Protein AF-A0A6S9DD94-F1 (afdb_monomer)

Organism: NCBI:txid49249

Solvent-accessible surface area (backbone atoms only — not comparable to full-atom values): 6863 Å² total; per-residue (Å²): 137,84,93,79,57,69,70,64,48,32,52,50,48,39,53,52,48,50,53,51,36,59,74,68,64,50,85,82,85,87,82,56,88,81,44,74,90,39,44,67,64,49,51,51,51,28,65,68,60,72,54,77,97,65,54,45,69,42,68,48,67,49,98,85,67,55,72,44,68,72,44,43,55,67,58,52,50,51,23,60,55,50,54,71,56,56,68,70,60,47,69,76,38,74,84,63,62,25,48,62,81,72,43,43,69,57,43,64,73,77,109

Sequence (111 aa):
MIFLSFFRRQASNQSKTMTILDGKKVPFEKVDGMDPEQRDRRNELFNISGIRGNYPQFFFVDKNGKTEFFGDYEKFEIINDSSSYPADVLEANPDIETWEKVFGKVVESFS

Mean predicted aligned error: 5.57 Å

Foldseek 3Di:
DDPPDQPVVQVVLVVVVVVVCVVVVQDDDDQDLPDPVSVVVNVVVCVQVVDHPHDDWDWDQDPVRDIHTDGHSVVVVQQDVLQPDDPVVCVVPVVRRHCCNPRVVRVVVVD

Structure (mmCIF, N/CA/C/O backbone):
data_AF-A0A6S9DD94-F1
#
_entry.id   AF-A0A6S9DD94-F1
#
loop_
_atom_site.group_PDB
_atom_site.id
_atom_site.type_symbol
_atom_site.label_atom_id
_atom_site.label_alt_id
_atom_site.label_comp_id
_atom_site.label_asym_id
_atom_site.label_entity_id
_atom_site.label_seq_id
_atom_site.pdbx_PDB_ins_code
_atom_site.Cartn_x
_atom_site.Cartn_y
_atom_site.Cartn_z
_atom_site.occupancy
_atom_site.B_iso_or_equiv
_atom_site.auth_seq_id
_atom_site.auth_comp_id
_atom_site.auth_asym_id
_atom_site.auth_atom_id
_atom_site.pdbx_PDB_model_num
ATOM 1 N N . MET A 1 1 ? -14.651 9.828 -29.684 1.00 27.36 1 MET A N 1
ATOM 2 C CA . MET A 1 1 ? -14.229 8.696 -28.832 1.00 27.36 1 MET A CA 1
ATOM 3 C C . MET A 1 1 ? -13.030 9.166 -28.021 1.00 27.36 1 MET A C 1
ATOM 5 O O . MET A 1 1 ? -11.971 9.359 -28.597 1.00 27.36 1 MET A O 1
ATOM 9 N N . ILE A 1 2 ? -13.224 9.512 -26.747 1.00 23.70 2 ILE A N 1
ATOM 10 C CA . ILE A 1 2 ? -12.186 10.139 -25.912 1.00 23.70 2 ILE A CA 1
ATOM 11 C C . ILE A 1 2 ? -11.576 9.055 -25.019 1.00 23.70 2 ILE A C 1
ATOM 13 O O . ILE A 1 2 ? -12.217 8.599 -24.078 1.00 23.70 2 ILE A O 1
ATOM 17 N N . PHE A 1 3 ? -10.343 8.640 -25.318 1.00 26.58 3 PHE A N 1
ATOM 18 C CA . PHE A 1 3 ? -9.520 7.825 -24.421 1.00 26.58 3 PHE A CA 1
ATOM 19 C C . PHE A 1 3 ? -8.767 8.760 -23.464 1.00 26.58 3 PHE A C 1
ATOM 21 O O . PHE A 1 3 ? -7.666 9.218 -23.751 1.00 26.58 3 PHE A O 1
ATOM 28 N N . LEU A 1 4 ? -9.379 9.080 -22.325 1.00 40.00 4 LEU A N 1
ATOM 29 C CA . LEU A 1 4 ? -8.738 9.790 -21.215 1.00 40.00 4 LEU A CA 1
ATOM 30 C C . LEU A 1 4 ? -9.121 9.081 -19.917 1.00 40.00 4 LEU A C 1
ATOM 32 O O . LEU A 1 4 ? -10.118 9.456 -19.313 1.00 40.00 4 LEU A O 1
ATOM 36 N N . SER A 1 5 ? -8.371 8.081 -19.448 1.00 43.06 5 SER A N 1
ATOM 37 C CA . SER A 1 5 ? -8.571 7.678 -18.043 1.00 43.06 5 SER A CA 1
ATOM 38 C C . SER A 1 5 ? -7.420 6.945 -17.363 1.00 43.06 5 SER A C 1
ATOM 40 O O . SER A 1 5 ? -7.225 7.184 -16.177 1.00 43.06 5 SER A O 1
ATOM 42 N N . PHE A 1 6 ? -6.609 6.126 -18.040 1.00 51.94 6 PHE A N 1
ATOM 43 C CA . PHE A 1 6 ? -5.663 5.274 -17.298 1.00 51.94 6 PHE A CA 1
ATOM 44 C C . PHE A 1 6 ? -4.481 6.036 -16.667 1.00 51.94 6 PHE A C 1
ATOM 46 O O . PHE A 1 6 ? -4.276 5.928 -15.461 1.00 51.94 6 PHE A O 1
ATOM 53 N N . PHE A 1 7 ? -3.766 6.888 -17.412 1.00 67.94 7 PHE A N 1
ATOM 54 C CA . PHE A 1 7 ? -2.612 7.626 -16.860 1.00 67.94 7 PHE A CA 1
ATOM 55 C C . PHE A 1 7 ? -2.995 8.656 -15.790 1.00 67.94 7 PHE A C 1
ATOM 57 O O . PHE A 1 7 ? -2.340 8.754 -14.755 1.00 67.94 7 PHE A O 1
ATOM 64 N N . ARG A 1 8 ? -4.077 9.415 -16.011 1.00 79.69 8 ARG A N 1
ATOM 65 C CA . ARG A 1 8 ? -4.521 10.444 -15.054 1.00 79.69 8 ARG A CA 1
ATOM 66 C C . ARG A 1 8 ? -5.040 9.831 -13.756 1.00 7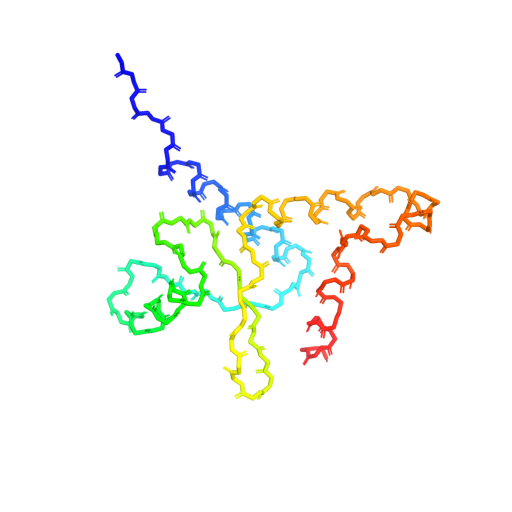9.69 8 ARG A C 1
ATOM 68 O O . ARG A 1 8 ? -4.768 10.376 -12.690 1.00 79.69 8 ARG A O 1
ATOM 75 N N . ARG A 1 9 ? -5.750 8.698 -13.838 1.00 87.12 9 ARG A N 1
ATOM 76 C CA . ARG A 1 9 ? -6.233 7.981 -12.653 1.00 87.12 9 ARG A CA 1
ATOM 77 C C . ARG A 1 9 ? -5.069 7.431 -11.838 1.00 87.12 9 ARG A C 1
ATOM 79 O O . ARG A 1 9 ? -5.024 7.688 -10.644 1.00 87.12 9 ARG A O 1
ATOM 86 N N . GLN A 1 10 ? -4.101 6.765 -12.469 1.00 87.12 10 GLN A N 1
ATOM 87 C CA . GLN A 1 10 ? -2.932 6.249 -11.747 1.00 87.12 10 GLN A CA 1
ATOM 88 C C . GLN A 1 10 ? -2.095 7.371 -11.118 1.00 87.12 10 GLN A C 1
ATOM 90 O O . GLN A 1 10 ? -1.634 7.224 -9.990 1.00 87.12 10 GLN A O 1
ATOM 95 N N . ALA A 1 11 ? -1.927 8.511 -11.797 1.00 88.06 11 ALA A N 1
ATOM 96 C CA . ALA A 1 11 ? -1.261 9.675 -11.210 1.00 88.06 11 ALA A CA 1
ATOM 97 C C . ALA A 1 11 ? -2.022 10.205 -9.982 1.00 88.06 11 ALA A C 1
ATOM 99 O O . ALA A 1 11 ? -1.426 10.408 -8.929 1.00 88.06 11 ALA A O 1
ATOM 100 N N . SER A 1 12 ? -3.347 10.358 -10.084 1.00 92.12 12 SER A N 1
ATOM 101 C CA . SER A 1 12 ? -4.184 10.799 -8.961 1.00 92.12 12 SER A CA 1
ATOM 102 C C . SER A 1 12 ? -4.143 9.821 -7.783 1.00 92.12 12 SER A C 1
ATOM 104 O O . SER A 1 12 ? -3.984 10.254 -6.643 1.00 92.12 12 SER A O 1
ATOM 106 N N . ASN A 1 13 ? -4.226 8.518 -8.050 1.00 93.38 13 ASN A N 1
ATOM 107 C CA . ASN A 1 13 ? -4.151 7.468 -7.037 1.00 93.38 13 ASN A CA 1
ATOM 108 C C . ASN A 1 13 ? -2.803 7.485 -6.306 1.00 93.38 13 ASN A C 1
ATOM 110 O O . ASN A 1 13 ? -2.766 7.389 -5.080 1.00 93.38 13 ASN A O 1
ATOM 114 N N . GLN A 1 14 ? -1.698 7.667 -7.037 1.00 90.88 14 GLN A N 1
ATOM 115 C CA . GLN A 1 14 ? -0.370 7.829 -6.444 1.00 90.88 14 GLN A CA 1
ATOM 116 C C . GLN A 1 14 ? -0.299 9.084 -5.566 1.00 90.88 14 GLN A C 1
ATOM 118 O O . GLN A 1 14 ? 0.143 8.991 -4.427 1.00 90.88 14 GLN A O 1
ATOM 123 N N . SER A 1 15 ? -0.789 10.238 -6.035 1.00 93.62 15 SER A N 1
ATOM 124 C CA . SER A 1 15 ? -0.803 11.465 -5.224 1.00 93.62 15 SER A CA 1
ATOM 125 C C . SER A 1 15 ? -1.600 11.296 -3.929 1.00 93.62 15 SER A C 1
ATOM 127 O O . SER A 1 15 ? -1.093 11.628 -2.861 1.00 93.62 15 SER A O 1
ATOM 129 N N . LYS A 1 16 ? -2.811 10.727 -4.003 1.00 94.50 16 LYS A N 1
ATOM 130 C CA . LYS A 1 16 ? -3.643 10.446 -2.821 1.00 94.50 16 LYS A CA 1
ATOM 131 C C . LYS A 1 16 ? -2.950 9.502 -1.844 1.00 94.50 16 LYS A C 1
ATOM 133 O O . LYS A 1 16 ? -2.956 9.752 -0.645 1.00 94.50 16 LYS A O 1
ATOM 138 N N . THR A 1 17 ? -2.329 8.448 -2.369 1.00 93.12 17 THR A N 1
ATOM 139 C CA . THR A 1 17 ? -1.570 7.476 -1.578 1.00 93.12 17 THR A CA 1
ATOM 140 C C . THR A 1 17 ? -0.474 8.157 -0.770 1.00 93.12 17 THR A C 1
ATOM 142 O O . THR A 1 17 ? -0.406 7.956 0.437 1.00 93.12 17 THR A O 1
ATOM 145 N N . MET A 1 18 ? 0.341 8.999 -1.414 1.00 92.75 18 MET A N 1
ATOM 146 C CA . MET 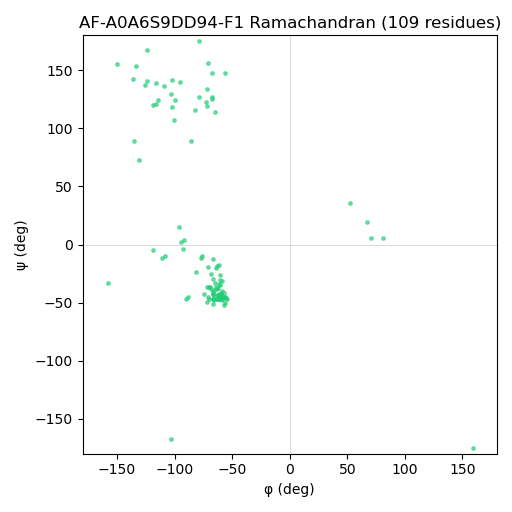A 1 18 ? 1.423 9.718 -0.734 1.00 92.75 18 MET A CA 1
ATOM 147 C C . MET A 1 18 ? 0.867 10.630 0.360 1.00 92.75 18 MET A C 1
ATOM 149 O O . MET A 1 18 ? 1.311 10.555 1.496 1.00 92.75 18 MET A O 1
ATOM 153 N N . THR A 1 19 ? -0.183 11.404 0.060 1.00 94.50 19 THR A N 1
ATOM 154 C CA . THR A 1 19 ? -0.840 12.261 1.060 1.00 94.50 19 THR A CA 1
ATOM 155 C C . THR A 1 19 ? -1.348 11.473 2.271 1.00 94.50 19 THR A C 1
ATOM 157 O O . THR A 1 19 ? -1.198 11.934 3.401 1.00 94.50 19 THR A O 1
ATOM 160 N N . ILE A 1 20 ? -1.941 10.294 2.060 1.00 92.75 20 ILE A N 1
ATOM 161 C CA . ILE A 1 20 ? -2.457 9.455 3.150 1.00 92.75 20 ILE A CA 1
ATOM 162 C C . ILE A 1 20 ? -1.309 8.850 3.967 1.00 92.75 20 ILE A C 1
ATOM 164 O O . ILE A 1 20 ? -1.350 8.917 5.194 1.00 92.75 20 ILE A O 1
ATOM 168 N N . LEU A 1 21 ? -0.288 8.285 3.313 1.00 90.88 21 LEU A N 1
ATOM 169 C CA . LEU A 1 21 ? 0.870 7.699 3.996 1.00 90.88 21 LEU A CA 1
ATOM 170 C C . LEU A 1 21 ? 1.626 8.749 4.817 1.00 90.88 21 LEU A C 1
ATOM 172 O O . LEU A 1 21 ? 1.908 8.508 5.990 1.00 90.88 21 LEU A O 1
ATOM 176 N N . ASP A 1 22 ? 1.861 9.930 4.240 1.00 90.12 22 ASP A N 1
ATOM 177 C CA . ASP A 1 22 ? 2.505 11.059 4.915 1.00 90.12 22 ASP A CA 1
ATOM 178 C C . ASP A 1 22 ? 1.659 11.550 6.099 1.00 90.12 22 ASP A C 1
ATOM 180 O O . ASP A 1 22 ? 2.162 11.711 7.212 1.00 90.12 22 ASP A O 1
ATOM 184 N N . GLY A 1 23 ? 0.349 11.735 5.893 1.00 91.00 23 GLY A N 1
ATOM 185 C CA . GLY A 1 23 ? -0.579 12.178 6.937 1.00 91.00 23 GLY A CA 1
ATOM 186 C C . GLY A 1 23 ? -0.676 11.203 8.113 1.00 91.00 23 GLY A C 1
ATOM 187 O O . GLY A 1 23 ? -0.811 11.630 9.260 1.00 91.00 23 GLY A O 1
ATOM 188 N N . LYS A 1 24 ? -0.551 9.899 7.842 1.00 88.50 24 LYS A N 1
ATOM 189 C CA . LYS A 1 24 ? -0.543 8.831 8.853 1.00 88.50 24 LYS A CA 1
ATOM 190 C C . LYS A 1 24 ? 0.860 8.461 9.342 1.00 88.50 24 LYS A C 1
ATOM 192 O O . LYS A 1 24 ? 0.982 7.556 10.163 1.00 88.50 24 LYS A O 1
ATOM 197 N N . LYS A 1 25 ? 1.899 9.166 8.877 1.00 88.06 25 LYS A N 1
ATOM 198 C CA . LYS A 1 25 ? 3.310 8.959 9.242 1.00 88.06 25 LYS A CA 1
ATOM 199 C C . LYS A 1 25 ? 3.779 7.512 9.065 1.00 88.06 25 LYS A C 1
ATOM 201 O O . LYS A 1 25 ? 4.569 7.011 9.862 1.00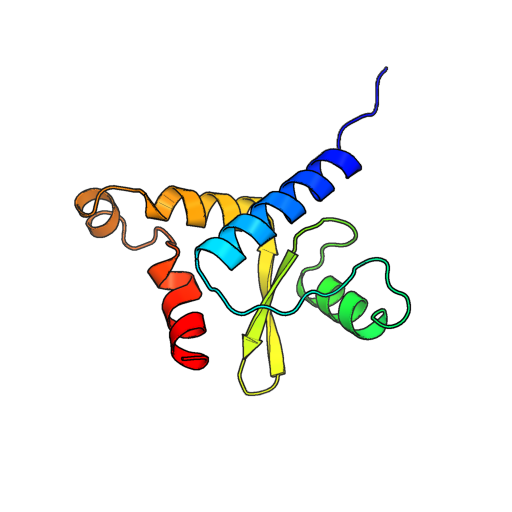 88.06 25 LYS A O 1
ATOM 206 N N . VAL A 1 26 ? 3.286 6.832 8.033 1.00 86.06 26 VAL A N 1
ATOM 207 C CA . VAL A 1 26 ? 3.763 5.487 7.709 1.00 86.06 26 VAL A CA 1
ATOM 208 C C . VAL A 1 26 ? 5.098 5.615 6.979 1.00 86.06 26 VAL A C 1
ATOM 210 O O . VAL A 1 26 ? 5.165 6.347 5.996 1.00 86.06 26 VAL A O 1
ATOM 213 N N . PRO A 1 27 ? 6.168 4.941 7.429 1.00 85.19 27 PRO A N 1
ATOM 214 C CA . PRO A 1 27 ? 7.429 4.912 6.702 1.00 85.19 27 PRO A CA 1
ATOM 215 C C . PRO A 1 27 ? 7.284 4.055 5.440 1.00 85.19 27 PRO A C 1
ATOM 217 O O . PRO A 1 27 ? 6.742 2.950 5.486 1.00 85.19 27 PRO A O 1
ATOM 220 N N . PHE A 1 28 ? 7.776 4.550 4.306 1.00 88.81 28 PHE A N 1
ATOM 221 C CA . PHE A 1 28 ? 7.770 3.809 3.047 1.00 88.81 28 PHE A CA 1
ATOM 222 C C . PHE A 1 28 ? 8.951 4.196 2.156 1.00 88.81 28 PHE A C 1
ATOM 224 O O . PHE A 1 28 ? 9.478 5.306 2.224 1.00 88.81 28 PHE A O 1
ATOM 231 N N . GLU A 1 29 ? 9.328 3.272 1.277 1.00 90.12 29 GLU A N 1
ATOM 232 C CA . GLU A 1 29 ? 10.244 3.513 0.166 1.00 90.12 29 GLU A CA 1
ATOM 233 C C . GLU A 1 29 ? 9.441 3.637 -1.134 1.00 90.12 29 GLU A C 1
ATOM 235 O O . GLU A 1 29 ? 8.457 2.923 -1.344 1.00 90.12 29 GLU A O 1
ATOM 240 N N . LYS A 1 30 ? 9.852 4.549 -2.021 1.00 91.44 30 LYS A N 1
ATOM 241 C CA . LYS A 1 30 ? 9.246 4.696 -3.349 1.00 91.44 30 LYS A CA 1
ATOM 242 C C . LYS A 1 30 ? 10.107 3.996 -4.385 1.00 91.44 30 LYS A C 1
ATOM 244 O O . LYS A 1 30 ? 11.262 4.370 -4.555 1.00 91.44 30 LYS A O 1
ATOM 249 N N . VAL A 1 31 ? 9.498 3.074 -5.124 1.00 89.81 31 VAL A N 1
ATOM 250 C CA . VAL A 1 31 ? 10.106 2.472 -6.311 1.00 89.81 31 VAL A CA 1
ATOM 251 C C . VAL A 1 31 ? 9.499 3.105 -7.560 1.00 89.81 31 VAL A C 1
ATOM 253 O O . VAL A 1 31 ? 8.289 3.007 -7.775 1.00 89.81 31 VAL A O 1
ATOM 256 N N . ASP A 1 32 ? 10.318 3.767 -8.379 1.00 85.12 32 ASP A N 1
ATOM 257 C CA . ASP A 1 32 ? 9.856 4.392 -9.619 1.00 85.12 32 ASP A CA 1
ATOM 258 C C . ASP A 1 32 ? 9.777 3.352 -10.748 1.00 85.12 32 ASP A C 1
ATOM 260 O O . ASP A 1 32 ? 10.762 2.773 -11.219 1.00 85.12 32 ASP A O 1
ATOM 264 N N . GLY A 1 33 ? 8.546 3.127 -11.205 1.00 80.75 33 GLY A N 1
ATOM 265 C CA . GLY A 1 33 ? 8.212 2.214 -12.286 1.00 80.75 33 GLY A CA 1
ATOM 266 C C . GLY A 1 33 ? 8.841 2.551 -13.646 1.00 80.75 33 GLY A C 1
ATOM 267 O O . GLY A 1 33 ? 8.886 1.688 -14.524 1.00 80.75 33 GLY A O 1
ATOM 268 N N . MET A 1 34 ? 9.310 3.784 -13.832 1.00 81.75 34 MET A N 1
ATOM 269 C CA . MET A 1 34 ? 9.878 4.299 -15.081 1.00 81.75 34 MET A CA 1
ATOM 270 C C . MET A 1 34 ? 11.383 4.556 -14.997 1.00 81.75 34 MET A C 1
ATOM 272 O O . MET A 1 34 ? 12.016 4.729 -16.038 1.00 81.75 34 MET A O 1
ATOM 276 N N . ASP A 1 35 ? 11.963 4.529 -13.798 1.00 81.69 35 ASP A N 1
ATOM 277 C CA . ASP A 1 35 ? 13.393 4.731 -13.589 1.00 81.69 35 ASP A CA 1
ATOM 278 C C . ASP A 1 35 ? 14.197 3.503 -14.076 1.00 81.69 35 ASP A C 1
ATOM 280 O O . ASP A 1 35 ? 13.990 2.379 -13.589 1.00 81.69 35 ASP A O 1
ATOM 284 N N . PRO A 1 36 ? 15.100 3.658 -15.064 1.00 85.62 36 PRO A N 1
ATOM 285 C CA . PRO A 1 36 ? 15.951 2.570 -15.532 1.00 85.62 36 PRO A CA 1
ATOM 286 C C . PRO A 1 36 ? 16.874 2.003 -14.449 1.00 85.62 36 PRO A C 1
ATOM 288 O O . PRO A 1 36 ? 17.158 0.805 -14.493 1.00 85.62 36 PRO A O 1
ATOM 291 N N . GLU A 1 37 ? 17.309 2.814 -13.480 1.00 91.81 37 GLU A N 1
ATOM 292 C CA . GLU A 1 37 ? 18.209 2.379 -12.401 1.00 91.81 37 GLU A CA 1
ATOM 293 C C . GLU A 1 37 ? 17.512 1.409 -11.438 1.00 91.81 37 GLU A C 1
ATOM 295 O O . GLU A 1 37 ? 18.141 0.526 -10.861 1.00 91.81 37 GLU A O 1
ATOM 300 N N . GLN A 1 38 ? 16.184 1.484 -11.352 1.00 87.38 38 GLN A N 1
ATOM 301 C CA . GLN A 1 38 ? 15.361 0.625 -10.498 1.00 87.38 38 GLN A CA 1
ATOM 302 C C . GLN A 1 38 ? 14.780 -0.580 -11.242 1.00 87.38 38 GLN A C 1
ATOM 304 O O . GLN A 1 38 ? 13.852 -1.236 -10.761 1.00 87.38 38 GLN A O 1
ATOM 309 N N . ARG A 1 39 ? 15.300 -0.892 -12.436 1.00 89.31 39 ARG A N 1
ATOM 310 C CA . ARG A 1 39 ? 14.742 -1.942 -13.296 1.00 89.31 39 ARG A CA 1
ATOM 311 C C . ARG A 1 39 ? 14.659 -3.298 -12.627 1.00 89.31 39 ARG A C 1
ATOM 313 O O . ARG A 1 39 ? 13.634 -3.964 -12.766 1.00 89.31 39 ARG A O 1
ATOM 320 N N . ASP A 1 40 ? 15.712 -3.701 -11.935 1.00 94.06 40 ASP A N 1
ATOM 321 C CA . ASP A 1 40 ? 15.784 -5.045 -11.372 1.00 94.06 40 ASP A CA 1
ATOM 322 C C . ASP A 1 40 ? 14.805 -5.181 -10.200 1.00 94.06 40 ASP A C 1
ATOM 324 O O . ASP A 1 40 ? 13.991 -6.106 -10.197 1.00 94.06 40 ASP A O 1
ATOM 328 N N . ARG A 1 41 ? 14.763 -4.183 -9.303 1.00 91.69 41 ARG A N 1
ATOM 329 C CA . ARG A 1 41 ? 13.785 -4.128 -8.208 1.00 91.69 41 ARG A CA 1
ATOM 330 C C . ARG A 1 41 ? 12.350 -4.060 -8.730 1.00 91.69 41 ARG A C 1
ATOM 332 O O . ARG A 1 41 ? 11.508 -4.840 -8.305 1.00 91.69 41 ARG A O 1
ATOM 339 N N . ARG A 1 42 ? 12.053 -3.197 -9.705 1.00 90.06 42 ARG A N 1
ATOM 340 C CA . ARG A 1 42 ? 10.724 -3.132 -10.337 1.00 90.06 42 ARG A CA 1
ATOM 341 C C . ARG A 1 42 ? 10.303 -4.475 -10.935 1.00 90.06 42 ARG A C 1
ATOM 343 O O . ARG A 1 42 ? 9.155 -4.882 -10.777 1.00 90.06 42 ARG A O 1
ATOM 350 N N . ASN A 1 43 ? 11.200 -5.145 -11.657 1.00 92.31 43 ASN A N 1
ATOM 351 C CA . ASN A 1 43 ? 10.892 -6.424 -12.293 1.00 92.31 43 ASN A CA 1
ATOM 352 C C . ASN A 1 43 ? 10.624 -7.518 -11.256 1.00 92.31 43 ASN A C 1
ATOM 354 O O . ASN A 1 43 ? 9.711 -8.316 -11.451 1.00 92.31 43 ASN A O 1
ATOM 358 N N . GLU A 1 44 ? 11.379 -7.537 -10.156 1.00 94.12 44 GLU A N 1
ATOM 359 C CA . GLU A 1 44 ? 11.108 -8.401 -9.007 1.00 94.12 44 GLU A CA 1
ATOM 360 C C . GLU A 1 44 ? 9.694 -8.155 -8.462 1.00 94.12 44 GLU A C 1
ATOM 362 O O . GLU A 1 44 ? 8.899 -9.090 -8.387 1.00 94.12 44 GLU A O 1
ATOM 367 N N . LEU A 1 45 ? 9.338 -6.897 -8.184 1.00 93.12 45 LEU A N 1
ATOM 368 C CA . LEU A 1 45 ? 8.017 -6.528 -7.665 1.00 93.12 45 LEU A CA 1
ATOM 369 C C . LEU A 1 45 ? 6.876 -6.932 -8.610 1.00 93.12 45 LEU A C 1
ATOM 371 O O . LEU A 1 45 ? 5.874 -7.485 -8.162 1.00 93.12 45 LEU A O 1
ATOM 375 N N . PHE A 1 46 ? 7.041 -6.739 -9.921 1.00 92.62 46 PHE A N 1
ATOM 376 C CA . PHE A 1 46 ? 6.068 -7.200 -10.918 1.00 92.62 46 PHE A CA 1
ATOM 377 C C . PHE A 1 46 ? 5.940 -8.718 -10.990 1.00 92.62 46 PHE A C 1
ATOM 379 O O . PHE A 1 46 ? 4.861 -9.219 -11.300 1.00 92.62 46 PHE A O 1
ATOM 386 N N . ASN A 1 47 ? 7.023 -9.455 -10.748 1.00 95.81 47 ASN A N 1
ATOM 387 C CA . ASN A 1 47 ? 6.962 -10.910 -10.694 1.00 95.81 47 ASN A CA 1
ATOM 388 C C . ASN A 1 47 ? 6.243 -11.380 -9.421 1.00 95.81 47 ASN A C 1
ATOM 390 O O . ASN A 1 47 ? 5.484 -12.341 -9.492 1.00 95.81 47 ASN A O 1
ATOM 394 N N . ILE A 1 48 ? 6.438 -10.689 -8.291 1.00 94.81 48 ILE A N 1
ATOM 395 C CA . ILE A 1 48 ? 5.752 -10.984 -7.024 1.00 94.81 48 ILE A CA 1
ATOM 396 C C . ILE A 1 48 ? 4.248 -10.698 -7.137 1.00 94.81 48 ILE A C 1
ATOM 398 O O . ILE A 1 48 ? 3.442 -11.530 -6.729 1.00 94.81 48 ILE A O 1
ATOM 402 N N . SER A 1 49 ? 3.849 -9.547 -7.688 1.00 94.31 49 SER A N 1
ATOM 403 C CA . SER A 1 49 ? 2.428 -9.178 -7.796 1.00 94.31 49 SER A CA 1
ATOM 404 C C . SER A 1 49 ? 1.709 -9.822 -8.980 1.00 94.31 49 SER A C 1
ATOM 406 O O . SER A 1 49 ? 0.484 -9.919 -8.981 1.00 94.31 49 SER A O 1
ATOM 408 N N . GLY A 1 50 ? 2.447 -10.208 -10.025 1.00 95.25 50 GLY A N 1
ATOM 409 C CA . GLY A 1 50 ? 1.886 -10.613 -11.314 1.00 95.25 50 GLY A CA 1
ATOM 410 C C . GLY A 1 50 ? 1.284 -9.456 -12.125 1.00 95.25 50 GLY A C 1
ATOM 411 O O . GLY A 1 50 ? 0.706 -9.691 -13.187 1.00 95.25 50 GLY A O 1
ATOM 412 N N . ILE A 1 51 ? 1.414 -8.205 -11.665 1.00 90.88 51 ILE A N 1
ATOM 413 C CA . ILE A 1 51 ? 0.751 -7.029 -12.244 1.00 90.88 51 ILE A CA 1
ATOM 414 C C . ILE A 1 51 ? 1.798 -6.064 -12.802 1.00 90.88 51 ILE A C 1
ATOM 416 O O . ILE A 1 51 ? 2.624 -5.520 -12.072 1.00 90.88 51 ILE A O 1
ATOM 420 N N . ARG A 1 52 ? 1.725 -5.773 -14.106 1.00 89.69 52 ARG A N 1
ATOM 421 C CA . ARG A 1 52 ? 2.630 -4.835 -14.795 1.00 89.69 52 ARG A CA 1
ATOM 422 C C . ARG A 1 52 ? 1.911 -3.550 -15.188 1.00 89.69 52 ARG A C 1
ATOM 424 O O . ARG A 1 52 ? 0.813 -3.599 -15.732 1.00 89.69 52 ARG A O 1
ATOM 431 N N . GLY A 1 53 ? 2.558 -2.404 -14.972 1.00 83.69 53 GLY A N 1
ATOM 432 C CA . GLY A 1 53 ? 2.078 -1.104 -15.470 1.00 83.69 53 GLY A CA 1
ATOM 433 C C . GLY A 1 53 ? 0.778 -0.594 -14.832 1.00 83.69 53 GLY A C 1
ATOM 434 O O . GLY A 1 53 ? 0.109 0.268 -15.406 1.00 83.69 53 GLY A O 1
ATOM 435 N N . ASN A 1 54 ? 0.414 -1.120 -13.662 1.00 86.81 54 ASN A N 1
ATOM 436 C CA . ASN A 1 54 ? -0.669 -0.603 -12.833 1.00 86.81 54 ASN A CA 1
ATOM 437 C C . ASN A 1 54 ? -0.071 -0.068 -11.535 1.00 86.81 54 ASN A C 1
ATOM 439 O O . ASN A 1 54 ? 0.643 -0.807 -10.861 1.00 86.81 54 ASN A O 1
ATOM 443 N N . TYR A 1 55 ? -0.333 1.192 -11.212 1.00 89.44 55 TYR A N 1
ATOM 444 C CA . TYR A 1 55 ? 0.203 1.874 -10.042 1.00 89.44 55 TYR A CA 1
ATOM 445 C C . TYR A 1 55 ? -0.905 2.631 -9.295 1.00 89.44 55 TYR A C 1
ATOM 447 O O . TYR A 1 55 ? -1.858 3.113 -9.920 1.00 89.44 55 TYR A O 1
ATOM 455 N N . PRO A 1 56 ? -0.749 2.841 -7.978 1.00 93.50 56 PRO A N 1
ATOM 456 C CA . PRO A 1 56 ? 0.297 2.282 -7.117 1.00 93.50 56 PRO A CA 1
ATOM 457 C C . PRO A 1 56 ? 0.132 0.773 -6.871 1.00 93.50 56 PRO A C 1
ATOM 459 O O . PRO A 1 56 ? -0.966 0.228 -6.971 1.00 93.50 56 PRO A O 1
ATOM 462 N N . GLN A 1 57 ? 1.246 0.121 -6.537 1.00 94.06 57 GLN A N 1
ATOM 463 C CA . GLN A 1 57 ? 1.291 -1.223 -5.963 1.00 94.06 57 GLN A CA 1
ATOM 464 C C . GLN A 1 57 ? 2.054 -1.149 -4.649 1.00 94.06 57 GLN A C 1
ATOM 466 O O . GLN A 1 57 ? 3.052 -0.433 -4.551 1.00 94.06 57 GLN A O 1
ATOM 471 N N . PHE A 1 58 ? 1.584 -1.894 -3.662 1.00 94.31 58 PHE A N 1
ATOM 472 C CA . PHE A 1 58 ? 2.115 -1.870 -2.314 1.00 94.31 58 PHE A CA 1
ATOM 473 C C . PHE A 1 58 ? 2.717 -3.219 -1.965 1.00 94.31 58 PHE A C 1
ATOM 475 O O . PHE A 1 58 ? 2.147 -4.272 -2.260 1.00 94.31 58 PHE A O 1
ATOM 482 N N . PHE A 1 59 ? 3.861 -3.169 -1.298 1.00 93.81 59 PHE A N 1
ATOM 483 C CA . PHE A 1 59 ? 4.595 -4.344 -0.871 1.00 93.81 59 PHE A CA 1
ATOM 484 C C . PHE A 1 59 ? 5.071 -4.141 0.557 1.00 93.81 59 PHE A C 1
ATOM 486 O O . PHE A 1 59 ? 5.482 -3.039 0.924 1.00 93.81 59 PHE A O 1
ATOM 493 N N . PHE A 1 60 ? 5.044 -5.212 1.340 1.00 90.75 60 PHE A N 1
ATOM 494 C CA . PHE A 1 60 ? 5.737 -5.253 2.616 1.00 90.75 60 PHE A CA 1
ATOM 495 C C . PHE A 1 60 ? 7.099 -5.895 2.430 1.00 90.75 60 PHE A C 1
ATOM 497 O O . PHE A 1 60 ? 7.243 -6.867 1.690 1.00 90.75 60 PHE A O 1
ATOM 504 N N . VAL A 1 61 ? 8.092 -5.334 3.111 1.00 88.06 61 VAL A N 1
ATOM 505 C CA . VAL A 1 61 ? 9.438 -5.889 3.188 1.00 88.06 61 VAL A CA 1
ATOM 506 C C . VAL A 1 61 ? 9.703 -6.196 4.652 1.00 88.06 61 VAL A C 1
ATOM 508 O O . VAL A 1 61 ? 9.613 -5.306 5.498 1.00 88.06 61 VAL A O 1
ATOM 511 N N . ASP A 1 62 ? 9.965 -7.462 4.965 1.00 84.12 62 ASP A N 1
ATOM 512 C CA . ASP A 1 62 ? 10.301 -7.862 6.328 1.00 84.12 62 ASP A CA 1
ATOM 513 C C . ASP A 1 62 ? 11.769 -7.541 6.675 1.00 84.12 62 ASP A C 1
ATOM 515 O O . ASP A 1 62 ? 12.568 -7.118 5.837 1.00 84.12 62 ASP A O 1
ATOM 519 N N . LYS A 1 63 ? 12.152 -7.777 7.935 1.00 82.06 63 LYS A N 1
ATOM 520 C CA . LYS A 1 63 ? 13.524 -7.536 8.423 1.00 82.06 63 LYS A CA 1
ATOM 521 C C . LYS A 1 63 ? 14.593 -8.395 7.732 1.00 82.06 63 LYS A C 1
ATOM 523 O O . LYS A 1 63 ? 15.770 -8.064 7.817 1.00 82.06 63 LYS A O 1
ATOM 528 N N . ASN A 1 64 ? 14.201 -9.485 7.076 1.00 85.38 64 ASN A N 1
ATOM 529 C CA . ASN A 1 64 ? 15.089 -10.378 6.333 1.00 85.38 64 ASN A CA 1
ATOM 530 C C . ASN A 1 64 ? 15.151 -10.018 4.837 1.00 85.38 64 ASN A C 1
ATOM 532 O O . ASN A 1 64 ? 15.803 -10.724 4.068 1.00 85.38 64 ASN A O 1
ATOM 536 N N . GLY A 1 65 ? 14.464 -8.952 4.412 1.00 83.00 65 GLY A N 1
ATOM 537 C CA . GLY A 1 65 ? 14.372 -8.534 3.015 1.00 83.00 65 GLY A CA 1
ATOM 538 C C . GLY A 1 65 ? 13.336 -9.308 2.195 1.00 83.00 65 GLY A C 1
ATOM 539 O O . GLY A 1 65 ? 13.237 -9.093 0.985 1.00 83.00 65 GLY A O 1
ATOM 540 N N . LYS A 1 66 ? 12.539 -10.192 2.812 1.00 89.12 66 LYS A N 1
ATOM 541 C CA . LYS A 1 66 ? 11.464 -10.894 2.107 1.00 89.12 66 LYS A CA 1
ATOM 542 C C . LYS A 1 66 ? 10.399 -9.882 1.711 1.00 89.12 66 LYS A C 1
ATOM 544 O O . LYS A 1 66 ? 9.873 -9.162 2.557 1.00 89.12 66 LYS A O 1
ATOM 549 N N . THR A 1 67 ? 10.086 -9.850 0.421 1.00 90.94 67 THR A N 1
ATOM 550 C CA . THR A 1 67 ? 9.091 -8.940 -0.144 1.00 90.94 67 THR A CA 1
ATOM 551 C C . THR A 1 67 ? 7.794 -9.688 -0.435 1.00 90.94 67 THR A C 1
ATOM 553 O O . THR A 1 67 ? 7.809 -10.725 -1.096 1.00 90.94 67 THR A O 1
ATOM 556 N N . GLU A 1 68 ? 6.671 -9.156 0.039 1.00 91.75 68 GLU A N 1
ATOM 557 C CA . GLU A 1 68 ? 5.334 -9.713 -0.177 1.00 91.75 68 GLU A CA 1
ATOM 558 C C . GLU A 1 68 ? 4.407 -8.657 -0.776 1.00 91.75 68 GLU A C 1
ATOM 560 O O . GLU A 1 68 ? 4.415 -7.49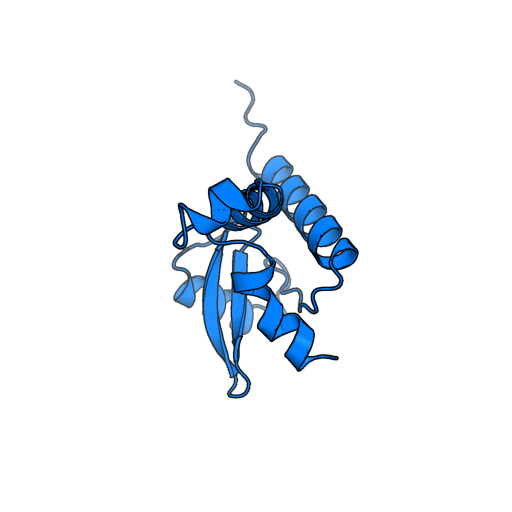6 -0.363 1.00 91.75 68 GLU A O 1
ATOM 565 N N . PHE A 1 69 ? 3.603 -9.053 -1.765 1.00 93.25 69 PHE A N 1
ATOM 566 C CA . PHE A 1 69 ? 2.608 -8.163 -2.352 1.00 93.25 69 PHE A CA 1
ATOM 567 C C . PHE A 1 69 ? 1.447 -7.959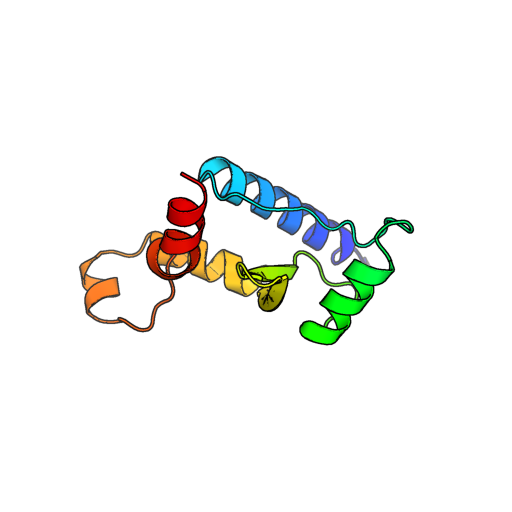 -1.380 1.00 93.25 69 PHE A C 1
ATOM 569 O O . PHE A 1 69 ? 0.794 -8.916 -0.969 1.00 93.25 69 PHE A O 1
ATOM 576 N N . PHE A 1 70 ? 1.188 -6.701 -1.029 1.00 93.00 70 PHE A N 1
ATOM 577 C CA . PHE A 1 70 ? 0.097 -6.337 -0.134 1.00 93.00 70 PHE A CA 1
ATOM 578 C C . PHE A 1 70 ? -1.209 -6.104 -0.898 1.00 93.00 70 PHE A C 1
ATOM 580 O O . PHE A 1 70 ? -2.264 -6.580 -0.466 1.00 93.00 70 PHE A O 1
ATOM 587 N N . GLY A 1 71 ? -1.136 -5.375 -2.016 1.00 92.62 71 GLY A N 1
ATOM 588 C CA . GLY A 1 71 ? -2.291 -5.011 -2.832 1.00 92.62 71 GLY A CA 1
ATOM 589 C C . GLY A 1 71 ? -2.050 -3.797 -3.726 1.00 92.62 71 GLY A C 1
ATOM 590 O O . GLY A 1 71 ? -0.946 -3.254 -3.803 1.00 92.62 71 GLY A O 1
ATOM 591 N N . ASP A 1 72 ? -3.105 -3.371 -4.408 1.00 93.75 72 ASP A N 1
ATOM 592 C CA . ASP A 1 72 ? -3.133 -2.165 -5.229 1.00 93.75 72 ASP A CA 1
ATOM 593 C C . ASP A 1 72 ? -3.870 -1.013 -4.519 1.00 93.75 72 ASP A C 1
ATOM 595 O O . ASP A 1 72 ? -4.130 -1.048 -3.313 1.00 93.75 72 ASP A O 1
ATOM 599 N N . TYR A 1 73 ? -4.186 0.039 -5.275 1.00 93.50 73 TYR A N 1
ATOM 600 C CA . TYR A 1 73 ? -4.905 1.198 -4.755 1.00 93.50 73 TYR A CA 1
ATOM 601 C C . TYR A 1 73 ? -6.302 0.878 -4.210 1.00 93.50 73 TYR A C 1
ATOM 603 O O . TYR A 1 73 ? -6.710 1.511 -3.244 1.00 93.50 73 TYR A O 1
ATOM 611 N N . GLU A 1 74 ? -7.039 -0.065 -4.801 1.00 93.94 74 GLU A N 1
ATOM 612 C CA . GLU A 1 74 ? -8.408 -0.360 -4.363 1.00 93.94 74 GLU A CA 1
ATOM 613 C C . GLU A 1 74 ? -8.397 -0.953 -2.956 1.00 93.94 74 GLU A C 1
ATOM 615 O O . GLU A 1 74 ? -9.097 -0.463 -2.070 1.00 93.94 74 GLU A O 1
ATOM 620 N N . LYS A 1 75 ? -7.511 -1.925 -2.711 1.00 94.00 75 LYS A N 1
ATOM 621 C CA . LYS A 1 75 ? -7.319 -2.471 -1.363 1.00 94.00 75 LYS A CA 1
ATOM 622 C C . LYS A 1 75 ? -6.889 -1.388 -0.368 1.00 94.00 75 LYS A C 1
ATOM 624 O O . LYS A 1 75 ? -7.401 -1.333 0.748 1.00 94.00 75 LYS A O 1
ATOM 629 N N . PHE A 1 76 ? -5.959 -0.519 -0.766 1.00 93.88 76 PHE A N 1
ATOM 630 C CA . PHE A 1 76 ? -5.488 0.580 0.078 1.00 93.88 76 PHE A CA 1
ATOM 631 C C . PHE A 1 76 ? -6.615 1.553 0.462 1.00 93.88 76 PHE A C 1
ATOM 633 O O . PHE A 1 76 ? -6.720 1.942 1.625 1.00 93.88 76 PHE A O 1
ATOM 640 N N . GLU A 1 77 ? -7.466 1.922 -0.497 1.00 94.25 77 GLU A N 1
ATOM 641 C CA . GLU A 1 77 ? -8.604 2.822 -0.285 1.00 94.25 77 GLU A CA 1
ATOM 642 C C . GLU A 1 77 ? -9.650 2.185 0.639 1.00 94.25 77 GLU A C 1
ATOM 644 O O . GLU A 1 77 ? -10.040 2.811 1.621 1.00 94.25 77 GLU A O 1
ATOM 649 N N . ILE A 1 78 ? -9.993 0.908 0.424 1.00 94.38 78 ILE A N 1
ATOM 650 C CA . ILE A 1 78 ? -10.906 0.155 1.300 1.00 94.38 78 ILE A CA 1
ATOM 651 C C . ILE A 1 78 ? -10.419 0.170 2.752 1.00 94.38 78 ILE A C 1
ATOM 653 O O . ILE A 1 78 ? -11.207 0.428 3.657 1.00 94.38 78 ILE A O 1
ATOM 657 N N . ILE A 1 79 ? -9.127 -0.071 2.986 1.00 94.12 79 ILE A N 1
ATOM 658 C CA . ILE A 1 79 ? -8.548 -0.110 4.338 1.00 94.12 79 ILE A CA 1
ATOM 659 C C . ILE A 1 79 ? -8.502 1.281 4.969 1.00 94.12 79 ILE A C 1
ATOM 661 O O . ILE A 1 79 ? -8.689 1.439 6.180 1.00 94.12 79 ILE A O 1
ATOM 665 N N . ASN A 1 80 ? -8.238 2.313 4.168 1.00 93.25 80 ASN A N 1
ATOM 666 C CA . ASN A 1 80 ? -8.301 3.682 4.652 1.00 93.25 80 ASN A CA 1
ATOM 667 C C . ASN A 1 80 ? -9.726 4.056 5.085 1.00 93.25 80 ASN A C 1
ATOM 669 O O . ASN A 1 80 ? -9.890 4.642 6.156 1.00 93.25 80 ASN A O 1
ATOM 673 N N . ASP A 1 81 ? -10.729 3.679 4.297 1.00 92.81 81 ASP A N 1
ATOM 674 C CA . ASP A 1 81 ? -12.129 4.016 4.544 1.00 92.81 81 ASP A CA 1
ATOM 675 C C . ASP A 1 81 ? -12.726 3.191 5.689 1.00 92.81 81 ASP A C 1
ATOM 677 O O . ASP A 1 81 ? -13.380 3.747 6.574 1.00 92.81 81 ASP A O 1
ATOM 681 N N . SER A 1 82 ? -12.439 1.889 5.747 1.00 92.19 82 SER A N 1
ATOM 682 C CA . SER A 1 82 ? -12.893 0.994 6.822 1.00 92.19 82 SER A CA 1
ATOM 683 C C . SER A 1 82 ? -12.388 1.420 8.201 1.00 92.19 82 SER A C 1
ATOM 685 O O . SER A 1 82 ? -13.035 1.173 9.216 1.00 92.19 82 SER A O 1
ATOM 687 N N . SER A 1 83 ? -11.254 2.123 8.250 1.00 90.19 83 SER A N 1
ATOM 688 C CA . SER A 1 83 ? -10.692 2.668 9.490 1.00 90.19 83 SER A CA 1
ATOM 689 C C . SER A 1 83 ? -11.549 3.774 10.112 1.00 90.19 83 SER A C 1
ATOM 691 O O . SER A 1 83 ? -11.296 4.163 11.248 1.00 90.19 83 SER A O 1
ATOM 693 N N . SER A 1 84 ? -12.536 4.296 9.379 1.00 91.38 84 SER A N 1
ATOM 694 C CA . SER A 1 84 ? -13.507 5.272 9.882 1.00 91.38 84 SER A CA 1
ATOM 695 C C . SER A 1 84 ? -14.793 4.638 10.420 1.00 91.38 84 SER A C 1
ATOM 697 O O . SER A 1 84 ? -15.663 5.354 10.917 1.00 91.38 84 SER A O 1
ATOM 699 N N . TYR A 1 85 ? -14.940 3.312 10.316 1.00 92.50 85 TYR A N 1
ATOM 700 C CA . TYR A 1 85 ? -16.143 2.634 10.783 1.00 92.50 85 TYR A CA 1
ATOM 701 C C . TYR A 1 85 ? -16.275 2.698 12.312 1.00 92.50 85 TYR A C 1
ATOM 703 O O . TYR A 1 85 ? -15.266 2.691 13.023 1.00 92.50 85 TYR A O 1
ATOM 711 N N . PRO A 1 86 ? -17.516 2.744 12.834 1.00 94.19 86 PRO A N 1
ATOM 712 C CA . PRO A 1 86 ? -17.773 2.692 14.268 1.00 94.19 86 PRO A CA 1
ATOM 713 C C . PRO A 1 86 ? -17.173 1.450 14.941 1.00 94.19 86 PRO A C 1
ATOM 715 O O . PRO A 1 86 ? -17.103 0.374 14.342 1.00 94.19 86 PRO A O 1
ATOM 718 N N . ALA A 1 87 ? -16.759 1.591 16.204 1.00 92.19 87 ALA A N 1
ATOM 719 C CA . ALA A 1 87 ? -16.101 0.520 16.952 1.00 92.19 87 ALA A CA 1
ATOM 720 C C . ALA A 1 87 ? -16.972 -0.741 17.075 1.00 92.19 87 ALA A C 1
ATOM 722 O O . ALA A 1 87 ? -16.472 -1.841 16.876 1.00 92.19 87 ALA A O 1
ATOM 723 N N . ASP A 1 88 ? -18.277 -0.587 17.302 1.00 94.81 88 ASP A N 1
ATOM 724 C CA . ASP A 1 88 ? -19.242 -1.689 17.374 1.00 94.81 88 ASP A CA 1
ATOM 725 C C . ASP A 1 88 ? -19.342 -2.468 16.053 1.00 94.81 88 ASP A C 1
ATOM 727 O O . ASP A 1 88 ? -19.425 -3.697 16.052 1.00 94.81 88 ASP A O 1
ATOM 731 N N . VAL A 1 89 ? -19.252 -1.774 14.913 1.00 93.69 89 VAL A N 1
ATOM 732 C CA . VAL A 1 89 ? -19.206 -2.414 13.589 1.00 93.69 89 VAL A CA 1
ATOM 733 C C . VAL A 1 89 ? -17.911 -3.206 13.415 1.00 93.69 89 VAL A C 1
ATOM 735 O O . VAL A 1 89 ? -17.949 -4.328 12.911 1.00 93.69 89 VAL A O 1
ATOM 738 N N . LEU A 1 90 ? -16.771 -2.657 13.837 1.00 93.31 90 LEU A N 1
ATOM 739 C CA . LEU A 1 90 ? -15.475 -3.337 13.743 1.00 93.31 90 LEU A CA 1
ATOM 740 C C . LEU A 1 90 ? -15.371 -4.537 14.697 1.00 93.31 90 LEU A C 1
ATOM 742 O O . LEU A 1 90 ? -14.787 -5.556 14.331 1.00 93.31 90 LEU A O 1
ATOM 746 N N . GLU A 1 91 ? -15.957 -4.440 15.891 1.00 92.38 91 GLU A N 1
ATOM 747 C CA . GLU A 1 91 ? -16.040 -5.532 16.866 1.00 92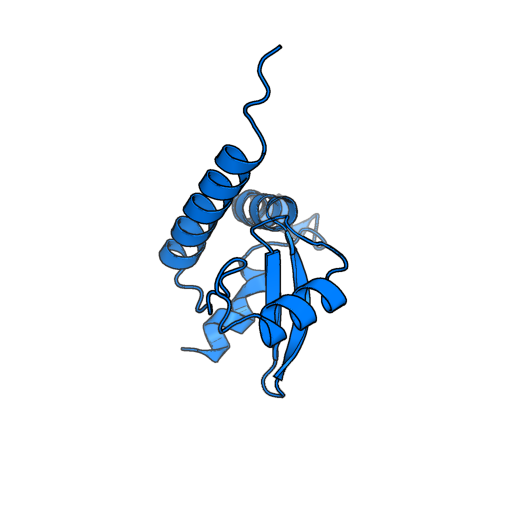.38 91 GLU A CA 1
ATOM 748 C C . GLU A 1 91 ? -16.924 -6.676 16.358 1.00 92.38 91 GLU A C 1
ATOM 750 O O . GLU A 1 91 ? -16.559 -7.845 16.487 1.00 92.38 91 GLU A O 1
ATOM 755 N N . ALA A 1 92 ? -18.055 -6.353 15.722 1.00 95.38 92 ALA A N 1
ATOM 756 C CA . ALA A 1 92 ? -18.940 -7.346 15.119 1.00 95.38 92 ALA A CA 1
ATOM 757 C C . ALA A 1 92 ? -18.358 -7.994 13.847 1.00 95.38 92 ALA A C 1
ATOM 759 O O . ALA A 1 92 ? -18.812 -9.066 13.449 1.00 95.38 92 ALA A O 1
ATOM 760 N N . ASN A 1 93 ? -17.365 -7.363 13.208 1.00 93.88 93 ASN A N 1
ATOM 761 C CA . ASN A 1 93 ? -16.775 -7.806 11.943 1.00 93.88 93 ASN A CA 1
ATOM 762 C C . ASN A 1 93 ? -15.235 -7.829 12.033 1.00 93.88 93 ASN A C 1
ATOM 764 O O . ASN A 1 93 ? -14.554 -6.986 11.435 1.00 93.88 93 ASN A O 1
ATOM 768 N N . PRO A 1 94 ? -14.651 -8.800 12.759 1.00 90.38 94 PRO A N 1
ATOM 769 C CA . PRO A 1 94 ? -13.213 -8.838 13.028 1.00 90.38 94 PRO A CA 1
ATOM 770 C C . PRO A 1 94 ? -12.349 -9.016 11.770 1.00 90.38 94 PRO A C 1
ATOM 772 O O . PRO A 1 94 ? -11.179 -8.628 11.792 1.00 90.38 94 PRO A O 1
ATOM 775 N N . ASP A 1 95 ? -12.919 -9.522 10.676 1.00 92.06 95 ASP A N 1
ATOM 776 C CA . ASP A 1 95 ? -12.227 -9.729 9.398 1.00 92.06 95 ASP A CA 1
ATOM 777 C C . ASP A 1 95 ? -12.032 -8.437 8.589 1.00 92.06 95 ASP A C 1
ATOM 779 O O . ASP A 1 95 ? -11.272 -8.426 7.623 1.00 92.06 95 ASP A O 1
ATOM 783 N N . ILE A 1 96 ? -12.679 -7.327 8.974 1.00 92.00 96 ILE A N 1
ATOM 784 C CA . ILE A 1 96 ? -12.451 -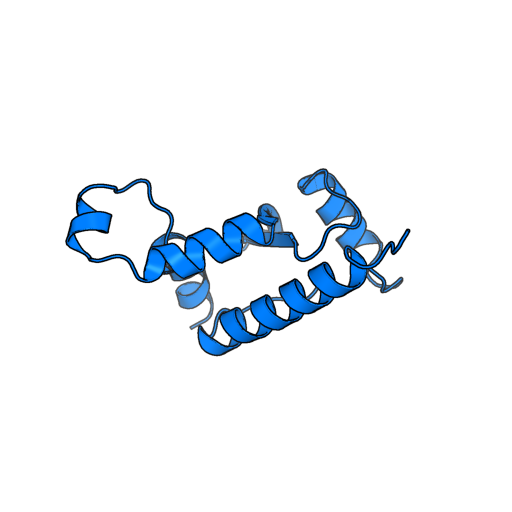6.032 8.325 1.00 92.00 96 ILE A CA 1
ATOM 785 C C . ILE A 1 96 ? -11.008 -5.592 8.597 1.00 92.00 96 ILE A C 1
ATOM 787 O O . ILE A 1 96 ? -10.627 -5.309 9.743 1.00 92.00 96 ILE A O 1
ATOM 791 N N . GLU A 1 97 ? -10.210 -5.523 7.531 1.00 92.38 97 GLU A N 1
ATOM 792 C CA . GLU A 1 97 ? -8.874 -4.934 7.547 1.00 92.38 97 GLU A CA 1
ATOM 793 C C . GLU A 1 97 ? -8.99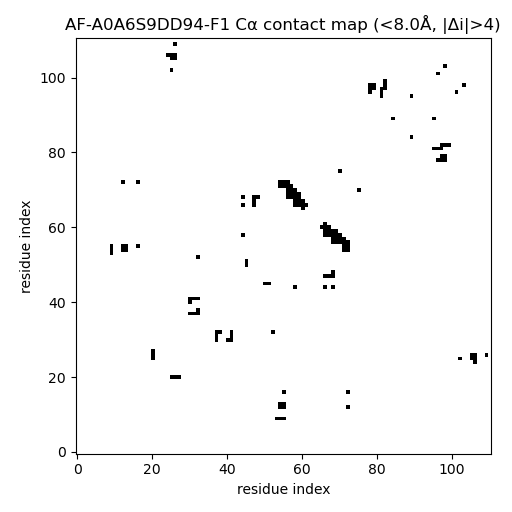2 -3.422 7.771 1.00 92.38 97 GLU A C 1
ATOM 795 O O . GLU A 1 97 ? -9.702 -2.727 7.046 1.00 92.38 97 GLU A O 1
ATOM 800 N N . THR A 1 98 ? -8.284 -2.909 8.775 1.00 92.56 98 THR A N 1
ATOM 801 C CA . THR A 1 98 ? -8.175 -1.478 9.082 1.00 92.56 98 THR A CA 1
ATOM 802 C C . THR A 1 98 ? -6.712 -1.066 9.105 1.00 92.56 98 THR A C 1
ATOM 804 O O . THR A 1 98 ? -5.807 -1.904 9.137 1.00 92.56 98 THR A O 1
ATOM 807 N N . TRP A 1 99 ? -6.466 0.240 9.120 1.00 90.19 99 TRP A N 1
ATOM 808 C CA . TRP A 1 99 ? -5.120 0.793 9.136 1.00 90.19 99 TRP A CA 1
ATOM 809 C C . TRP A 1 99 ? -4.300 0.288 10.321 1.00 90.19 99 TRP A C 1
ATOM 811 O O . TRP A 1 99 ? -3.166 -0.134 10.135 1.00 90.19 99 TRP A O 1
ATOM 821 N N . GLU A 1 100 ? -4.888 0.276 11.516 1.00 88.00 100 GLU A N 1
ATOM 822 C CA . GLU A 1 100 ? -4.246 -0.216 12.740 1.00 88.00 100 GLU A CA 1
ATOM 823 C C . GLU A 1 100 ? -3.823 -1.687 12.590 1.00 88.00 100 GLU A C 1
ATOM 825 O O . GLU A 1 100 ? -2.675 -2.045 12.845 1.00 88.00 100 GLU A O 1
ATOM 830 N N . LYS A 1 101 ? -4.732 -2.542 12.099 1.00 88.44 101 LYS A N 1
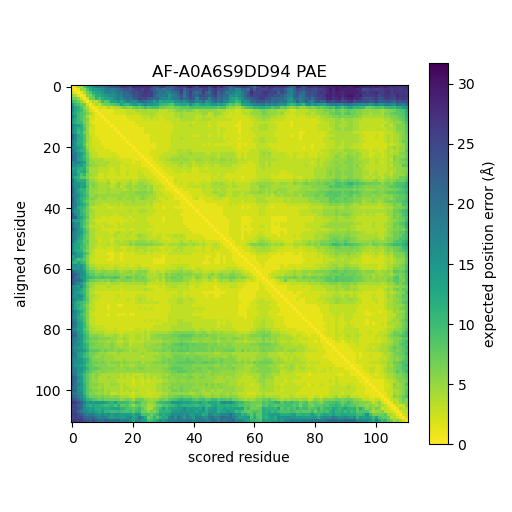ATOM 831 C CA . LYS A 1 101 ? -4.479 -3.983 11.937 1.00 88.44 101 LYS A CA 1
ATOM 832 C C . LYS A 1 101 ? -3.368 -4.268 10.927 1.00 88.44 101 LYS A C 1
ATOM 834 O O . LYS A 1 101 ? -2.604 -5.213 11.106 1.00 88.44 101 LYS A O 1
ATOM 839 N N . VAL A 1 102 ? -3.299 -3.466 9.869 1.00 88.06 102 VAL A N 1
ATOM 840 C CA . VAL A 1 102 ? -2.401 -3.688 8.731 1.00 88.06 102 VAL A CA 1
ATOM 841 C C . VAL A 1 102 ? -1.050 -3.003 8.929 1.00 88.06 102 VAL A C 1
ATOM 843 O O . VAL A 1 102 ? -0.008 -3.616 8.713 1.00 88.06 102 VAL A O 1
ATOM 846 N N . PHE A 1 103 ? -1.051 -1.740 9.353 1.00 85.12 103 PHE A N 1
ATOM 847 C CA . PHE A 1 103 ? 0.139 -0.893 9.430 1.00 85.12 103 PHE A CA 1
ATOM 848 C C . PHE A 1 103 ? 0.617 -0.624 10.859 1.00 85.12 103 PHE A C 1
ATOM 850 O O . PHE A 1 103 ? 1.724 -0.114 11.012 1.00 85.12 103 PHE A O 1
ATOM 857 N N . GLY A 1 104 ? -0.142 -0.979 11.904 1.00 79.25 104 GLY A N 1
ATOM 858 C CA . GLY A 1 104 ? 0.238 -0.698 13.297 1.00 79.25 104 GLY A CA 1
ATOM 859 C C . GLY A 1 104 ? 1.631 -1.232 13.643 1.00 79.25 104 GLY A C 1
ATOM 860 O O . GLY A 1 104 ? 2.497 -0.486 14.092 1.00 79.25 104 GLY A O 1
ATOM 861 N N . LYS A 1 105 ? 1.912 -2.486 13.269 1.00 70.19 105 LYS A N 1
ATOM 862 C CA . LYS A 1 105 ? 3.238 -3.103 13.462 1.00 70.19 105 LYS A CA 1
ATOM 863 C C . LYS A 1 105 ? 4.342 -2.469 12.614 1.00 70.19 105 LYS A C 1
ATOM 865 O O . LYS A 1 105 ? 5.506 -2.506 13.004 1.00 70.19 105 LYS A O 1
ATOM 870 N N . VAL A 1 106 ? 3.996 -1.926 11.443 1.00 69.88 106 VAL A N 1
ATOM 871 C CA . VAL A 1 106 ? 4.962 -1.225 10.587 1.00 69.88 106 VAL A CA 1
ATOM 872 C C . VAL A 1 106 ? 5.401 0.046 11.297 1.00 69.88 106 VAL A C 1
ATOM 874 O O . VAL A 1 106 ? 6.594 0.231 11.490 1.00 69.88 106 VAL A O 1
ATOM 877 N N . VAL A 1 107 ? 4.466 0.869 11.770 1.00 61.22 107 VAL A N 1
ATOM 878 C CA . VAL A 1 107 ? 4.787 2.124 12.469 1.00 61.22 107 VAL A CA 1
ATOM 879 C C . VAL A 1 107 ? 5.611 1.864 13.735 1.00 61.22 107 VAL A C 1
ATOM 881 O O . VAL A 1 107 ? 6.651 2.494 13.904 1.00 61.22 107 VAL A O 1
ATOM 884 N N . GLU A 1 108 ? 5.224 0.881 14.557 1.00 61.78 108 GLU A N 1
ATOM 885 C CA . GLU A 1 108 ? 5.969 0.496 15.772 1.00 61.78 108 GLU A CA 1
ATOM 886 C C . GLU A 1 108 ? 7.412 0.052 15.496 1.00 61.78 108 GLU A C 1
ATOM 888 O O . GLU A 1 108 ? 8.295 0.226 16.330 1.00 61.78 108 GLU A O 1
ATOM 893 N N . SER A 1 109 ? 7.675 -0.549 14.333 1.00 60.25 109 SER A N 1
ATOM 894 C CA . SER A 1 109 ? 9.009 -1.058 13.997 1.00 60.25 109 SER A CA 1
ATOM 895 C C . SER A 1 109 ? 10.018 0.026 13.591 1.00 60.25 109 SER A C 1
ATOM 897 O O . SER A 1 109 ? 11.208 -0.279 13.490 1.00 60.25 109 SER A O 1
ATOM 899 N N . PHE A 1 110 ? 9.558 1.265 13.379 1.00 49.38 110 PHE A N 1
ATOM 900 C CA . PHE A 1 110 ? 10.374 2.417 12.969 1.00 49.38 110 PHE A CA 1
ATOM 901 C C . PHE A 1 110 ? 10.372 3.581 13.980 1.00 49.38 110 PHE A C 1
ATOM 903 O O . PHE A 1 110 ? 11.080 4.565 13.756 1.00 49.38 110 PHE A O 1
ATOM 910 N N . SER A 1 111 ? 9.589 3.489 15.058 1.00 47.12 111 SER A N 1
ATOM 911 C CA . SER A 1 111 ? 9.545 4.442 16.183 1.00 47.12 111 SER A CA 1
ATOM 912 C C . SER A 1 111 ? 10.446 4.013 17.333 1.00 47.12 111 SER A C 1
ATOM 914 O O . SER A 1 111 ? 11.137 4.894 17.889 1.00 47.12 111 SER A O 1
#

Radius of gyration: 15.67 Å; Cα contacts (8 Å, |Δi|>4): 80; chains: 1; bounding box: 38×23×46 Å

Nearest PDB structures (foldseek):
  2w1t-assembly1_A  TM=2.872E-01  e=1.070E-01  Bacillus subtilis
  6cnd-assembly1_F  TM=3.267E-01  e=3.231E+00  Saccharomyces cerevisiae S288C
  8s54-assembly1_F  TM=2.939E-01  e=4.512E+00  Sus scrofa
  6i84-assembly1_F  TM=2.602E-01  e=6.302E+00  Saccharomyces cerevisiae S288C

pLDDT: mean 85.44, std 14.99, range [23.7, 95.81]

Secondary structure (DSSP, 8-state):
----SHHHHHHHHHHHHHHHHHHTT---PPP-TT-GGGHHHHHHHHHHH---S-S-EEEEE-TT--EEEEEEHHHHHHHHHHTTS-HHHHHH-TT---HHHHHHHHHHTT-